Protein AF-A0A0G1NLI2-F1 (afdb_monomer)

pLDDT: mean 74.09, std 17.61, range [38.38, 95.56]

Radius of gyration: 32.8 Å; Cα contacts (8 Å, |Δi|>4): 44; chains: 1; bounding box: 38×33×106 Å

Secondary structure (DSSP, 8-state):
-HHHHHHHHHHHHHHS-HHHHHHHHHHHHHHHHHHHH-EETTEEHHHHHHHHHHHHHS-S-----SS-----------S---SS-SS-----PPPPPHHHHHHHHHHHHTTT----HHHHHHHHTTSS--

Sequence (130 aa):
MLVVGGLILFLEYKLSDIFLFILLAIPTLAFFAVFAFVKINGMPFHYFVLNMVQTFKKPHLRIWIRDAVVAPARQKDKAKISHAAETALLISRKPLTGSKLSDIALIIDTGGIYHGEEAELGEIHFNDHK

Structure (mmCIF, N/CA/C/O backbone):
data_AF-A0A0G1NLI2-F1
#
_entry.id   AF-A0A0G1NLI2-F1
#
loop_
_atom_site.group_PDB
_atom_site.id
_atom_site.type_symbol
_atom_site.label_atom_id
_atom_site.label_alt_id
_atom_site.label_comp_id
_atom_site.label_asym_id
_atom_site.label_entity_id
_atom_site.label_seq_id
_atom_site.pdbx_PDB_ins_code
_atom_site.Cartn_x
_atom_site.Cartn_y
_atom_site.Cartn_z
_atom_site.occupancy
_atom_site.B_iso_or_equiv
_atom_site.auth_seq_id
_atom_site.auth_comp_id
_atom_site.auth_asym_id
_atom_site.auth_atom_id
_atom_site.pdbx_PDB_model_num
ATOM 1 N N . MET A 1 1 ? 5.843 -6.227 -3.085 1.00 86.44 1 MET A N 1
ATOM 2 C CA . MET A 1 1 ? 5.322 -5.347 -4.154 1.00 86.44 1 MET A CA 1
ATOM 3 C C . MET A 1 1 ? 6.308 -5.192 -5.302 1.00 86.44 1 MET A C 1
ATOM 5 O O . MET A 1 1 ? 5.888 -5.424 -6.420 1.00 86.44 1 MET A O 1
ATOM 9 N N . LEU A 1 2 ? 7.603 -4.937 -5.060 1.00 86.56 2 LEU A N 1
ATOM 10 C CA . LEU A 1 2 ? 8.602 -4.850 -6.144 1.00 86.56 2 LEU A CA 1
ATOM 11 C C . LEU A 1 2 ? 8.728 -6.113 -7.008 1.00 86.56 2 LEU A C 1
ATOM 13 O O . LEU A 1 2 ? 8.732 -6.000 -8.223 1.00 86.56 2 LEU A O 1
ATOM 17 N N . VAL A 1 3 ? 8.762 -7.309 -6.407 1.00 90.94 3 VAL A N 1
ATOM 18 C CA . VAL A 1 3 ? 8.820 -8.573 -7.173 1.00 90.94 3 VAL A CA 1
ATOM 19 C C . VAL A 1 3 ? 7.596 -8.734 -8.081 1.00 90.94 3 VAL A C 1
ATOM 21 O O . VAL A 1 3 ? 7.724 -9.122 -9.234 1.00 90.94 3 VAL A O 1
ATOM 24 N N . VAL A 1 4 ? 6.410 -8.382 -7.576 1.00 92.12 4 VAL A N 1
ATOM 25 C CA . VAL A 1 4 ? 5.153 -8.446 -8.335 1.00 92.12 4 VAL A CA 1
ATOM 26 C C . VAL A 1 4 ? 5.149 -7.413 -9.463 1.00 92.12 4 VAL A C 1
ATOM 28 O O . VAL A 1 4 ? 4.837 -7.762 -10.593 1.00 92.12 4 VAL A O 1
ATOM 31 N N . GLY A 1 5 ? 5.556 -6.172 -9.181 1.00 91.44 5 GLY A N 1
ATOM 32 C CA . GLY A 1 5 ? 5.669 -5.120 -10.193 1.00 91.44 5 GLY A CA 1
ATOM 33 C C . GLY A 1 5 ? 6.682 -5.465 -11.284 1.00 91.44 5 GLY A C 1
ATOM 34 O O . GLY A 1 5 ? 6.383 -5.307 -12.459 1.00 91.44 5 GLY A O 1
ATOM 35 N N . GLY A 1 6 ? 7.839 -6.026 -10.921 1.00 92.62 6 GLY A N 1
ATOM 36 C CA . GLY A 1 6 ? 8.835 -6.498 -11.886 1.00 92.62 6 GLY A CA 1
ATOM 37 C C . GLY A 1 6 ? 8.318 -7.636 -12.768 1.00 92.62 6 GLY A C 1
ATOM 38 O O . GLY A 1 6 ? 8.599 -7.661 -13.962 1.00 92.62 6 GLY A O 1
ATOM 39 N N . LEU A 1 7 ? 7.514 -8.545 -12.210 1.00 94.75 7 LEU A N 1
ATOM 40 C CA . LEU A 1 7 ? 6.899 -9.630 -12.974 1.00 94.75 7 LEU A CA 1
ATOM 41 C C . LEU A 1 7 ? 5.828 -9.115 -13.948 1.00 94.75 7 LEU A C 1
ATOM 43 O O . LEU A 1 7 ? 5.740 -9.608 -15.069 1.00 94.75 7 LEU A O 1
ATOM 47 N N . ILE A 1 8 ? 5.060 -8.098 -13.550 1.00 94.00 8 ILE A N 1
ATOM 48 C CA . ILE A 1 8 ? 4.091 -7.427 -14.430 1.00 94.00 8 ILE A CA 1
ATOM 49 C C . ILE A 1 8 ? 4.813 -6.667 -15.545 1.00 94.00 8 ILE A C 1
ATOM 51 O O . ILE A 1 8 ? 4.478 -6.868 -16.705 1.00 94.00 8 ILE A O 1
ATOM 55 N N . LEU A 1 9 ? 5.857 -5.895 -15.230 1.00 93.38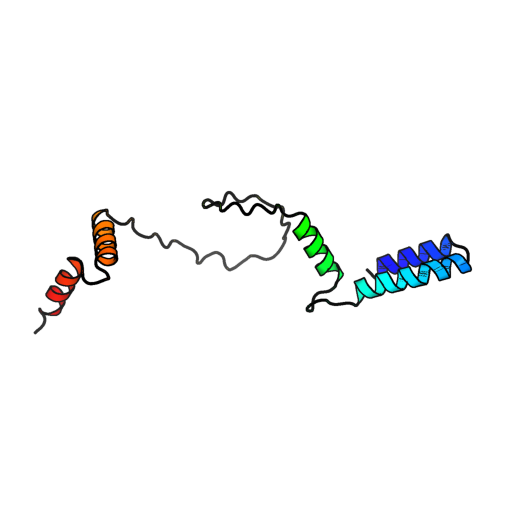 9 LEU A N 1
ATOM 56 C CA . LEU A 1 9 ? 6.681 -5.205 -16.233 1.00 93.38 9 LEU A CA 1
ATOM 57 C C . LEU A 1 9 ? 7.330 -6.189 -17.220 1.00 93.38 9 LEU A C 1
ATOM 59 O O . LEU A 1 9 ? 7.419 -5.910 -18.413 1.00 93.38 9 LEU A O 1
ATOM 63 N N . PHE A 1 10 ? 7.751 -7.364 -16.746 1.00 94.00 10 PHE A N 1
ATOM 64 C CA . PHE A 1 10 ? 8.268 -8.421 -17.613 1.00 94.00 10 PHE A CA 1
ATOM 65 C C . PHE A 1 10 ? 7.190 -8.990 -18.550 1.00 94.00 10 PHE A C 1
ATOM 67 O O . PHE A 1 10 ? 7.463 -9.242 -19.724 1.00 94.00 10 PHE A O 1
ATOM 74 N N . LEU A 1 11 ? 5.963 -9.173 -18.053 1.00 94.44 11 LEU A N 1
ATOM 75 C CA . LEU A 1 11 ? 4.823 -9.566 -18.884 1.00 94.44 11 LEU A CA 1
ATOM 76 C C . LEU A 1 11 ? 4.500 -8.492 -19.929 1.00 94.44 11 LEU A C 1
ATOM 78 O O . LEU A 1 11 ? 4.335 -8.825 -21.100 1.00 94.44 11 LEU A O 1
ATOM 82 N N . GLU A 1 12 ? 4.457 -7.222 -19.530 1.00 93.12 12 GLU A N 1
ATOM 83 C CA . GLU A 1 12 ? 4.226 -6.092 -20.435 1.00 93.12 12 GLU A CA 1
ATOM 84 C C . GLU A 1 12 ? 5.272 -6.062 -21.551 1.00 93.12 12 GLU A C 1
ATOM 86 O O . GLU A 1 12 ? 4.903 -5.988 -22.721 1.00 93.12 12 GLU A O 1
ATOM 91 N N . TYR A 1 13 ? 6.554 -6.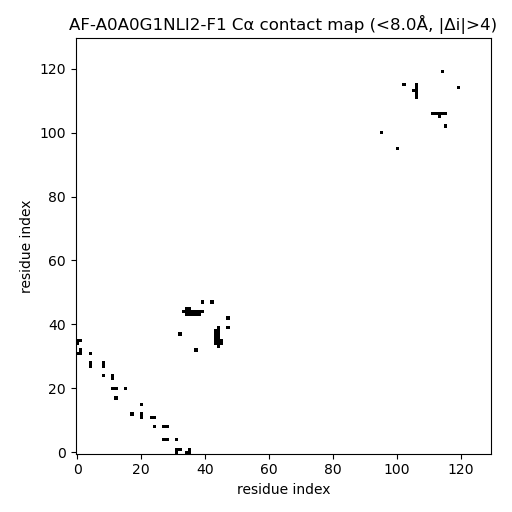220 -21.209 1.00 93.12 13 TYR A N 1
ATOM 92 C CA . TYR A 1 13 ? 7.646 -6.271 -22.182 1.00 93.12 13 TYR A CA 1
ATOM 93 C C . TYR A 1 13 ? 7.507 -7.432 -23.176 1.00 93.12 13 TYR A C 1
ATOM 95 O O . TYR A 1 13 ? 7.862 -7.299 -24.343 1.00 93.12 13 TYR A O 1
ATOM 103 N N . LYS A 1 14 ? 6.991 -8.585 -22.729 1.00 93.75 14 LYS A N 1
ATOM 104 C CA . LYS A 1 14 ? 6.852 -9.771 -23.582 1.00 93.75 14 LYS A CA 1
ATOM 105 C C . LYS A 1 14 ? 5.607 -9.744 -24.474 1.00 93.75 14 LYS A C 1
ATOM 107 O O . LYS A 1 14 ? 5.624 -10.372 -25.529 1.00 93.75 14 LYS A O 1
ATOM 112 N N . LEU A 1 15 ? 4.528 -9.090 -24.042 1.00 92.12 15 LEU A N 1
ATOM 113 C CA . LEU A 1 15 ? 3.250 -9.075 -24.764 1.00 92.12 15 LEU A CA 1
ATOM 114 C C . LEU A 1 15 ? 3.021 -7.803 -25.592 1.00 92.12 15 LEU A C 1
ATOM 116 O O . LEU A 1 15 ? 2.182 -7.829 -26.489 1.00 92.12 15 LEU A O 1
ATOM 120 N N . SER A 1 16 ? 3.715 -6.704 -25.291 1.00 92.00 16 SER A N 1
ATOM 121 C CA . SER A 1 16 ? 3.447 -5.396 -25.898 1.00 92.00 16 SER A CA 1
ATOM 122 C C . SER A 1 16 ? 4.498 -4.984 -26.920 1.00 92.00 16 SER A C 1
ATOM 124 O O . SER A 1 16 ? 5.675 -5.309 -26.799 1.00 92.00 16 SER A O 1
ATOM 126 N N . ASP A 1 17 ? 4.060 -4.193 -27.898 1.00 89.81 17 ASP A N 1
ATOM 127 C CA . ASP A 1 17 ? 4.940 -3.494 -28.833 1.00 89.81 17 ASP A CA 1
ATOM 128 C C . ASP A 1 17 ? 5.710 -2.362 -28.122 1.00 89.81 17 ASP A C 1
ATOM 130 O O . ASP A 1 17 ? 5.241 -1.859 -27.098 1.00 89.81 17 ASP A O 1
ATOM 134 N N . ILE A 1 18 ? 6.861 -1.912 -28.642 1.00 91.06 18 ILE A N 1
ATOM 135 C CA . ILE A 1 18 ? 7.780 -1.021 -27.889 1.00 91.06 18 ILE A CA 1
ATOM 136 C C . ILE A 1 18 ? 7.109 0.278 -27.400 1.00 91.06 18 ILE A C 1
ATOM 138 O O . ILE A 1 18 ? 7.338 0.726 -26.274 1.00 91.06 18 ILE A O 1
ATOM 142 N N . PHE A 1 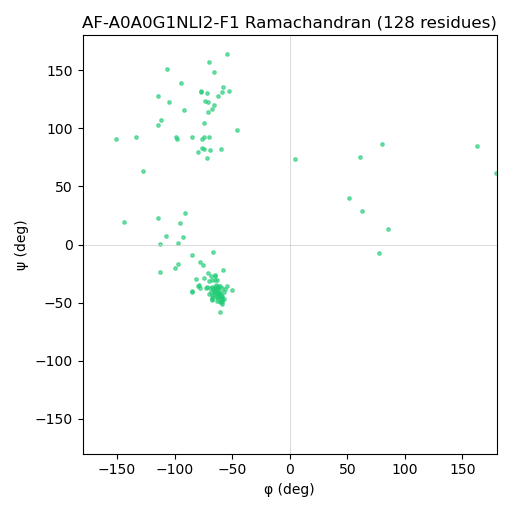19 ? 6.225 0.855 -28.219 1.00 94.69 19 PHE A N 1
ATOM 143 C CA . PHE A 1 19 ? 5.467 2.058 -27.874 1.00 94.69 19 PHE A CA 1
ATOM 144 C C . PHE A 1 19 ? 4.412 1.786 -26.797 1.00 94.69 19 PHE A C 1
ATOM 146 O O . PHE A 1 19 ? 4.274 2.568 -25.856 1.00 94.69 19 PHE A O 1
ATOM 153 N N . LEU A 1 20 ? 3.694 0.665 -26.912 1.00 92.44 20 LEU A N 1
ATOM 154 C CA . LEU A 1 20 ? 2.681 0.252 -25.942 1.00 92.44 20 LEU A CA 1
ATOM 155 C C . LEU A 1 20 ? 3.328 -0.103 -24.597 1.00 92.44 20 LEU A C 1
ATOM 157 O O . LEU A 1 20 ? 2.798 0.266 -23.552 1.00 92.44 20 LEU A O 1
ATOM 161 N N . PHE A 1 21 ? 4.502 -0.741 -24.623 1.00 94.19 21 PHE A N 1
ATOM 162 C CA . PHE A 1 21 ? 5.286 -1.045 -23.431 1.00 94.19 21 PHE A CA 1
ATOM 163 C C . PHE A 1 21 ? 5.645 0.224 -22.665 1.00 94.19 21 PHE A C 1
ATOM 165 O O . PHE A 1 21 ? 5.367 0.302 -21.479 1.00 94.19 21 PHE A O 1
ATOM 172 N N . ILE A 1 22 ? 6.210 1.242 -23.317 1.00 94.00 22 ILE A N 1
ATOM 173 C CA . ILE A 1 22 ? 6.576 2.495 -22.637 1.00 94.00 22 ILE A CA 1
ATOM 174 C C . ILE A 1 22 ? 5.341 3.207 -22.075 1.00 94.00 22 ILE A C 1
ATOM 176 O O . ILE A 1 22 ? 5.383 3.719 -20.955 1.00 94.00 22 ILE A O 1
ATOM 180 N N . LEU A 1 23 ? 4.234 3.197 -22.820 1.00 95.56 23 LEU A N 1
ATOM 181 C CA . LEU A 1 23 ? 2.978 3.795 -22.377 1.00 95.56 23 LEU A CA 1
ATOM 182 C C . LEU A 1 23 ? 2.415 3.115 -21.115 1.00 95.56 23 LEU A C 1
ATOM 184 O O . LEU A 1 23 ? 1.884 3.812 -20.252 1.00 95.56 23 LEU A O 1
ATOM 188 N N . LEU A 1 24 ? 2.541 1.788 -20.987 1.00 93.94 24 LEU A N 1
ATOM 189 C CA . LEU A 1 24 ? 2.076 1.024 -19.818 1.00 93.94 24 LEU A CA 1
ATOM 190 C C . LEU A 1 24 ? 3.095 1.001 -18.669 1.00 93.94 24 LEU A C 1
ATOM 192 O O . LEU A 1 24 ? 2.732 1.157 -17.504 1.00 93.94 24 LEU A O 1
ATOM 196 N N . ALA A 1 25 ? 4.379 0.870 -18.986 1.00 93.56 25 ALA A N 1
ATOM 197 C CA . ALA A 1 25 ? 5.438 0.696 -18.005 1.00 93.56 25 ALA A CA 1
ATOM 198 C C . ALA A 1 25 ? 5.587 1.922 -17.101 1.00 93.56 25 ALA A C 1
ATOM 200 O O . ALA A 1 25 ? 5.860 1.768 -15.913 1.00 93.56 25 ALA A O 1
ATOM 201 N N . ILE A 1 26 ? 5.380 3.137 -17.624 1.00 94.88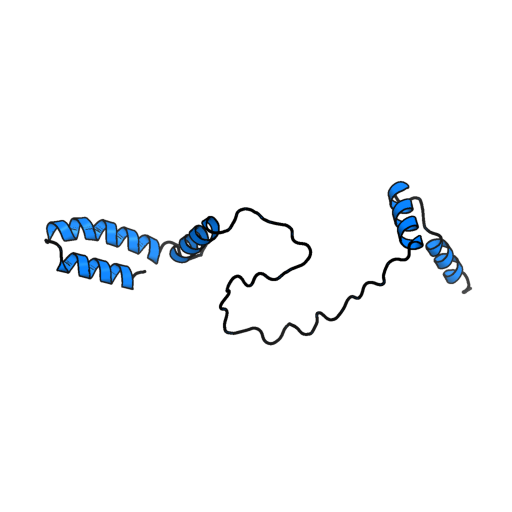 26 ILE A N 1
ATOM 202 C CA . ILE A 1 26 ? 5.455 4.376 -16.832 1.00 94.88 26 ILE A CA 1
ATOM 203 C C . ILE A 1 26 ? 4.417 4.381 -15.692 1.00 94.88 26 ILE A C 1
ATOM 205 O O . ILE A 1 26 ? 4.824 4.482 -14.527 1.00 94.88 26 ILE A O 1
ATOM 209 N N . PRO A 1 27 ? 3.099 4.259 -15.956 1.00 95.00 27 PRO A N 1
ATOM 210 C CA . PRO A 1 27 ? 2.108 4.215 -14.887 1.00 95.00 27 PRO A CA 1
ATOM 211 C C . PRO A 1 27 ? 2.259 2.972 -14.002 1.00 95.00 27 PRO A C 1
ATOM 213 O O . PRO A 1 27 ? 2.119 3.094 -12.783 1.00 95.00 27 PRO A O 1
ATOM 216 N N . THR A 1 28 ? 2.610 1.807 -14.562 1.00 93.81 28 THR A N 1
ATOM 217 C CA . THR A 1 28 ? 2.853 0.583 -13.780 1.00 93.81 28 THR A CA 1
ATOM 218 C C . THR A 1 28 ? 4.003 0.784 -12.788 1.00 93.81 28 THR A C 1
ATOM 220 O O . THR A 1 28 ? 3.850 0.528 -11.589 1.00 93.81 28 THR A O 1
ATOM 223 N N . LEU A 1 29 ? 5.142 1.315 -13.238 1.00 93.44 29 LEU A N 1
ATOM 224 C CA . LEU A 1 29 ? 6.296 1.587 -12.382 1.00 93.44 29 LEU A CA 1
ATOM 225 C C . LEU A 1 29 ? 5.953 2.608 -11.291 1.00 93.44 29 LEU A C 1
ATOM 227 O O . LEU A 1 29 ? 6.270 2.374 -10.124 1.00 93.44 29 LEU A O 1
ATOM 231 N N . ALA A 1 30 ? 5.271 3.703 -11.644 1.00 92.38 30 ALA A N 1
ATOM 232 C CA . ALA A 1 30 ? 4.842 4.716 -10.682 1.00 92.38 30 ALA A CA 1
ATOM 233 C C . ALA A 1 30 ? 3.916 4.120 -9.608 1.00 92.38 30 ALA A C 1
ATOM 235 O O . ALA A 1 30 ? 4.128 4.331 -8.411 1.00 92.38 30 ALA A O 1
ATOM 236 N N . PHE A 1 31 ? 2.938 3.311 -10.018 1.00 92.44 31 PHE A N 1
ATOM 237 C CA . PHE A 1 31 ? 2.002 2.655 -9.110 1.00 92.44 31 PHE A CA 1
ATOM 238 C C . PHE A 1 31 ? 2.720 1.724 -8.123 1.00 92.44 31 PHE A C 1
ATOM 240 O O . PHE A 1 31 ? 2.537 1.825 -6.905 1.00 92.44 31 PHE A O 1
ATOM 247 N N . PHE A 1 32 ? 3.594 0.846 -8.620 1.00 92.19 32 PHE A N 1
ATOM 248 C CA . PHE A 1 32 ? 4.328 -0.082 -7.760 1.00 92.19 32 PHE A CA 1
ATOM 249 C C . PHE A 1 32 ? 5.382 0.609 -6.891 1.00 92.19 32 PHE A C 1
ATOM 251 O O . PHE A 1 32 ? 5.611 0.161 -5.763 1.00 92.19 32 PHE A O 1
ATOM 258 N N . ALA A 1 33 ? 5.983 1.705 -7.360 1.00 89.38 33 ALA A N 1
ATOM 259 C CA . ALA A 1 33 ? 6.906 2.512 -6.568 1.00 89.38 33 ALA A CA 1
ATOM 260 C C . ALA A 1 33 ? 6.197 3.156 -5.368 1.00 89.38 33 ALA A C 1
ATOM 262 O O . ALA A 1 33 ? 6.700 3.069 -4.245 1.00 89.38 33 ALA A O 1
ATOM 263 N N . VAL A 1 34 ? 4.996 3.709 -5.570 1.00 89.94 34 VAL A N 1
ATOM 264 C CA . VAL A 1 34 ? 4.176 4.257 -4.478 1.00 89.94 34 VAL A CA 1
ATOM 265 C C . VAL A 1 34 ? 3.881 3.176 -3.436 1.00 89.94 34 VAL A C 1
ATOM 267 O O . VAL A 1 34 ? 4.166 3.358 -2.254 1.00 89.94 34 VAL A O 1
ATOM 270 N N . PHE A 1 35 ? 3.413 2.001 -3.860 1.00 88.38 35 PHE A N 1
ATOM 271 C CA . PHE A 1 35 ? 3.119 0.894 -2.941 1.00 88.38 35 PHE A CA 1
ATOM 272 C C . PHE A 1 35 ? 4.350 0.319 -2.220 1.00 88.38 35 PHE A C 1
ATOM 274 O O . PHE A 1 35 ? 4.213 -0.260 -1.133 1.00 88.38 35 PHE A O 1
ATOM 281 N N . ALA A 1 36 ? 5.535 0.420 -2.825 1.00 85.31 36 ALA A N 1
ATOM 282 C CA . ALA A 1 36 ? 6.775 -0.112 -2.270 1.00 85.31 36 ALA A CA 1
ATOM 283 C C . ALA A 1 36 ? 7.453 0.848 -1.282 1.00 85.31 36 ALA A C 1
ATOM 285 O O . ALA A 1 36 ? 7.949 0.386 -0.253 1.00 85.31 36 ALA A O 1
ATOM 286 N N . PHE A 1 37 ? 7.473 2.150 -1.579 1.00 85.38 37 PHE A N 1
ATOM 287 C CA . PHE A 1 37 ? 8.302 3.119 -0.853 1.00 85.38 37 PHE A CA 1
ATOM 288 C C . PHE A 1 37 ? 7.517 4.135 -0.029 1.00 85.38 37 PHE A C 1
ATOM 290 O O . PHE A 1 37 ? 8.059 4.655 0.948 1.00 85.38 37 PHE A O 1
ATOM 297 N N . VAL A 1 38 ? 6.250 4.404 -0.358 1.00 88.38 38 VAL A N 1
ATOM 298 C CA . VAL A 1 38 ? 5.454 5.340 0.439 1.00 88.38 38 VAL A CA 1
ATOM 299 C C . VAL A 1 38 ? 5.109 4.694 1.776 1.00 88.38 38 VAL A C 1
ATOM 301 O O . VAL A 1 38 ? 4.634 3.557 1.866 1.00 88.38 38 VAL A O 1
ATOM 304 N N . LYS A 1 39 ? 5.374 5.446 2.841 1.00 84.69 39 LYS A N 1
ATOM 305 C CA . LYS A 1 39 ? 4.972 5.109 4.201 1.00 84.69 39 LYS A CA 1
ATOM 306 C C . LYS A 1 39 ? 3.962 6.146 4.659 1.00 84.69 39 LYS A C 1
ATOM 308 O O . LYS A 1 39 ? 4.239 7.339 4.587 1.00 84.69 39 LYS A O 1
ATOM 313 N N . ILE A 1 40 ? 2.813 5.693 5.143 1.00 81.75 40 ILE A N 1
ATOM 314 C CA . ILE A 1 40 ? 1.806 6.558 5.765 1.00 81.75 40 ILE A CA 1
ATOM 315 C C . ILE A 1 40 ? 1.888 6.315 7.267 1.00 81.75 40 ILE A C 1
ATOM 317 O O . ILE A 1 40 ? 1.778 5.172 7.709 1.00 81.75 40 ILE A O 1
ATOM 321 N N . ASN A 1 41 ? 2.125 7.373 8.048 1.00 82.69 41 ASN A N 1
ATOM 322 C CA . ASN A 1 41 ? 2.262 7.299 9.509 1.00 82.69 41 ASN A CA 1
ATOM 323 C C . ASN A 1 41 ? 3.281 6.236 9.977 1.00 82.69 41 ASN A C 1
ATOM 325 O O . ASN A 1 41 ? 3.033 5.487 10.916 1.00 82.69 41 ASN A O 1
ATOM 329 N N . GLY A 1 42 ? 4.414 6.117 9.273 1.00 83.00 42 GLY A N 1
ATOM 330 C CA . GLY A 1 42 ? 5.474 5.148 9.587 1.00 83.00 42 GLY A CA 1
ATOM 331 C C . GLY A 1 42 ? 5.195 3.700 9.155 1.00 83.00 42 GLY A C 1
ATOM 332 O O . GLY A 1 42 ? 6.109 2.876 9.187 1.00 83.00 42 GLY A O 1
ATOM 333 N N . MET A 1 43 ? 3.986 3.385 8.679 1.00 84.62 43 MET A N 1
ATOM 334 C CA . MET A 1 43 ? 3.611 2.058 8.188 1.00 84.62 43 MET A CA 1
ATOM 335 C C . MET A 1 43 ? 3.788 1.961 6.662 1.00 84.62 43 MET A C 1
ATOM 337 O O . MET A 1 43 ? 3.420 2.897 5.947 1.00 84.62 43 MET A O 1
ATOM 341 N N . PRO A 1 44 ? 4.306 0.839 6.120 1.00 86.94 44 PRO A N 1
ATOM 342 C CA . PRO A 1 44 ? 4.331 0.621 4.676 1.00 86.94 44 PRO A CA 1
ATOM 343 C C . PRO A 1 44 ? 2.922 0.668 4.063 1.00 86.94 44 PRO A C 1
ATOM 345 O O . PRO A 1 44 ? 1.995 0.048 4.591 1.00 86.94 44 PRO A O 1
ATOM 348 N N . PHE A 1 45 ? 2.764 1.351 2.925 1.00 85.50 45 PHE A N 1
ATOM 349 C CA . PHE A 1 45 ? 1.458 1.603 2.298 1.00 85.50 45 PHE A CA 1
ATOM 350 C C . PHE A 1 45 ? 0.624 0.336 2.041 1.00 85.50 45 PHE A C 1
ATOM 352 O O . PHE A 1 45 ? -0.589 0.336 2.229 1.00 85.50 45 PHE A O 1
ATOM 359 N N . HIS A 1 46 ? 1.260 -0.784 1.691 1.00 83.56 46 HIS A N 1
ATOM 360 C CA . HIS A 1 46 ? 0.551 -2.048 1.470 1.00 83.56 46 HIS A CA 1
ATOM 361 C C . HIS A 1 46 ? -0.174 -2.571 2.723 1.00 83.56 46 HIS A C 1
ATOM 363 O O . HIS A 1 46 ? -1.274 -3.109 2.603 1.00 83.56 46 HIS A O 1
ATOM 369 N N . TYR A 1 47 ? 0.390 -2.379 3.921 1.00 84.81 47 TYR A N 1
ATOM 370 C CA . TYR A 1 47 ? -0.291 -2.728 5.173 1.00 84.81 47 TYR A CA 1
ATOM 371 C C . TYR A 1 47 ? -1.422 -1.755 5.490 1.00 84.81 47 TYR A C 1
ATOM 373 O O . TYR A 1 47 ? -2.482 -2.175 5.949 1.00 84.81 47 TYR A O 1
ATOM 381 N N . PHE A 1 48 ? -1.230 -0.470 5.194 1.00 85.31 48 PHE A N 1
ATOM 382 C CA . PHE A 1 48 ? -2.280 0.531 5.343 1.00 85.31 48 PHE A CA 1
ATOM 383 C C . PHE A 1 48 ? -3.514 0.179 4.494 1.00 85.31 48 PHE A C 1
ATOM 385 O O . PHE A 1 48 ? -4.627 0.138 5.017 1.00 85.31 48 PHE A O 1
ATOM 392 N N . VAL A 1 49 ? -3.318 -0.177 3.220 1.00 85.50 49 VAL A N 1
ATOM 393 C CA . VAL A 1 49 ? -4.412 -0.605 2.330 1.00 85.50 49 VAL A CA 1
ATOM 394 C C . VAL A 1 49 ? -5.074 -1.887 2.838 1.00 85.50 49 VAL A C 1
ATOM 396 O O . VAL A 1 49 ? -6.301 -1.977 2.853 1.00 85.50 49 VAL A O 1
ATOM 399 N N . LEU A 1 50 ? -4.292 -2.863 3.307 1.00 86.81 50 LEU A N 1
ATOM 400 C CA . LEU A 1 50 ? -4.830 -4.099 3.878 1.00 86.81 50 LEU A CA 1
ATOM 401 C C . LEU A 1 50 ? -5.737 -3.810 5.086 1.00 86.81 50 LEU A C 1
ATOM 403 O O . LEU A 1 50 ? -6.853 -4.324 5.154 1.00 86.81 50 LEU A O 1
ATOM 407 N N . ASN A 1 51 ? -5.294 -2.943 5.995 1.00 86.38 51 ASN A N 1
ATOM 408 C CA . ASN A 1 51 ? -6.068 -2.533 7.167 1.00 86.38 51 ASN A CA 1
ATOM 409 C C . ASN A 1 51 ? -7.324 -1.742 6.780 1.00 86.38 51 ASN A C 1
ATOM 411 O O . ASN A 1 51 ? -8.386 -1.933 7.376 1.00 86.38 51 ASN A O 1
ATOM 415 N N . MET A 1 52 ? -7.237 -0.896 5.754 1.00 85.94 52 MET A N 1
ATOM 416 C CA . MET A 1 52 ? -8.378 -0.155 5.220 1.00 85.94 52 MET A CA 1
ATOM 417 C C . MET A 1 52 ? -9.443 -1.108 4.653 1.00 85.94 52 MET A C 1
ATOM 419 O O . MET A 1 52 ? -10.610 -1.037 5.038 1.00 85.94 52 MET A O 1
ATOM 423 N N . VAL A 1 53 ? -9.041 -2.072 3.818 1.00 87.50 53 VAL A N 1
ATOM 424 C CA . VAL A 1 53 ? -9.944 -3.096 3.259 1.00 87.50 53 VAL A CA 1
ATOM 425 C C . VAL A 1 53 ? -10.556 -3.965 4.360 1.00 87.50 53 VAL A C 1
ATOM 427 O O . VAL A 1 53 ? -11.751 -4.264 4.323 1.00 87.50 53 VAL A O 1
ATOM 430 N N . GLN A 1 54 ? -9.767 -4.361 5.362 1.00 84.56 54 GLN A N 1
ATOM 431 C CA . GLN A 1 54 ? -10.279 -5.100 6.520 1.00 84.56 54 GLN A CA 1
ATOM 432 C C . GLN A 1 54 ? -11.306 -4.289 7.310 1.00 84.56 54 GLN A C 1
ATOM 434 O O . GLN A 1 54 ? -12.287 -4.856 7.783 1.00 84.56 54 GLN A O 1
ATOM 439 N N . THR A 1 55 ? -11.105 -2.979 7.440 1.00 83.88 55 THR A N 1
ATOM 440 C CA . THR A 1 55 ? -12.028 -2.091 8.154 1.00 83.88 55 THR A CA 1
ATOM 441 C C . THR A 1 55 ? -13.360 -1.975 7.421 1.00 83.88 55 THR A C 1
ATOM 443 O O . THR A 1 55 ? -14.398 -2.129 8.054 1.00 83.88 55 THR A O 1
ATOM 446 N N . PHE A 1 56 ? -13.355 -1.832 6.092 1.00 83.69 56 PHE A N 1
ATOM 447 C CA . PHE A 1 56 ? -14.594 -1.840 5.300 1.00 83.69 56 PHE A CA 1
ATOM 448 C C . PHE A 1 56 ? -15.347 -3.173 5.360 1.00 83.69 56 PHE A C 1
ATOM 450 O O . PHE A 1 56 ? -16.570 -3.201 5.265 1.00 83.69 56 PHE A O 1
ATOM 457 N N . LYS A 1 57 ? -14.629 -4.288 5.529 1.00 81.25 57 LYS A N 1
ATOM 458 C CA . LYS A 1 57 ? -15.231 -5.617 5.702 1.00 81.25 57 LYS A CA 1
ATOM 459 C C . LYS A 1 57 ? -15.784 -5.872 7.105 1.00 81.25 57 LYS A C 1
ATOM 461 O O . LYS A 1 57 ? -16.509 -6.852 7.283 1.00 81.25 57 LYS A O 1
ATOM 466 N N . LYS A 1 58 ? -15.427 -5.065 8.109 1.00 75.69 58 LYS A N 1
ATOM 467 C CA . LYS A 1 58 ? -15.911 -5.270 9.477 1.00 75.69 58 LYS A CA 1
ATOM 468 C C . LYS A 1 58 ? -17.359 -4.784 9.595 1.00 75.69 58 LYS A C 1
ATOM 470 O O . LYS A 1 58 ? -17.661 -3.673 9.166 1.00 75.69 58 LYS A O 1
ATOM 475 N N . PRO A 1 59 ? -18.258 -5.584 10.195 1.00 70.44 59 PRO A N 1
ATOM 476 C CA . PRO A 1 59 ? -19.621 -5.143 10.440 1.00 70.44 59 PRO A CA 1
ATOM 477 C C . PRO A 1 59 ? -19.605 -3.932 11.381 1.00 70.44 59 PRO A C 1
ATOM 479 O O . PRO A 1 59 ? -19.008 -3.977 12.455 1.00 70.44 59 PRO A O 1
ATOM 482 N N . HIS A 1 60 ? -20.281 -2.853 10.976 1.00 67.81 60 HIS A N 1
ATOM 483 C CA . HIS A 1 60 ? -20.380 -1.592 11.728 1.00 67.81 60 HIS A CA 1
ATOM 484 C C . HIS A 1 60 ? -21.167 -1.734 13.047 1.00 67.81 60 HIS A C 1
ATOM 486 O O . HIS A 1 60 ? -21.246 -0.799 13.843 1.00 67.81 60 HIS A O 1
ATOM 492 N N . LEU A 1 61 ? -21.765 -2.906 13.283 1.00 70.44 61 LEU A N 1
ATOM 493 C CA . LEU A 1 61 ? -22.553 -3.186 14.469 1.00 70.44 61 LEU A CA 1
ATOM 494 C C . LEU A 1 61 ? -21.643 -3.642 15.612 1.00 70.44 61 LEU A C 1
ATOM 496 O O . LEU A 1 61 ? -21.338 -4.824 15.774 1.00 70.44 61 LEU A O 1
ATOM 500 N N . ARG A 1 62 ? -21.221 -2.678 16.432 1.00 69.88 62 ARG A N 1
ATOM 501 C CA . ARG A 1 62 ? -20.573 -2.949 17.716 1.00 69.88 62 ARG A CA 1
ATOM 502 C C . ARG A 1 62 ? -21.636 -3.364 18.734 1.00 69.88 62 ARG A C 1
ATOM 504 O O . ARG A 1 62 ? -22.131 -2.548 19.504 1.00 69.88 62 ARG A O 1
ATOM 511 N N . ILE A 1 63 ? -22.000 -4.638 18.716 1.00 71.94 63 ILE A N 1
ATOM 512 C CA . ILE A 1 63 ? -22.838 -5.254 19.750 1.00 71.94 63 ILE A CA 1
ATOM 513 C C . ILE A 1 63 ? -22.040 -5.301 21.059 1.00 71.94 63 ILE A C 1
ATOM 515 O O . ILE A 1 63 ? -20.985 -5.932 21.132 1.00 71.94 63 ILE A O 1
ATOM 519 N N . TRP A 1 64 ? -22.517 -4.599 22.088 1.00 65.62 64 TRP A N 1
ATOM 520 C CA . TRP A 1 64 ? -21.964 -4.689 23.438 1.00 65.62 64 TRP A CA 1
ATOM 521 C C . TRP A 1 64 ? -22.443 -5.998 24.071 1.00 65.62 64 TRP A C 1
ATOM 523 O O . TRP A 1 64 ? -23.516 -6.056 24.668 1.00 65.62 64 TRP A O 1
ATOM 533 N N . ILE A 1 65 ? -21.670 -7.069 23.897 1.00 68.12 65 ILE A N 1
ATOM 534 C CA . ILE A 1 65 ? -21.955 -8.356 24.533 1.00 68.12 65 ILE A CA 1
ATOM 535 C C . ILE A 1 65 ? -21.209 -8.390 25.870 1.00 68.12 65 ILE A C 1
ATOM 537 O O . ILE A 1 65 ? -19.981 -8.329 25.897 1.00 68.12 65 ILE A O 1
ATOM 541 N N . ARG A 1 66 ? -21.956 -8.442 26.980 1.00 65.56 66 ARG A N 1
ATOM 542 C CA . ARG A 1 66 ? -21.392 -8.523 28.341 1.00 65.56 66 ARG A CA 1
ATOM 543 C C . ARG A 1 66 ? -20.851 -9.909 28.694 1.00 65.56 66 ARG A C 1
ATOM 545 O O . ARG A 1 66 ? -19.989 -9.996 29.557 1.00 65.56 66 ARG A O 1
ATOM 552 N N . ASP A 1 67 ? -21.248 -10.932 27.945 1.00 59.41 67 ASP A N 1
ATOM 553 C CA . ASP A 1 67 ? -20.746 -12.293 28.083 1.00 59.41 67 ASP A CA 1
ATOM 554 C C . ASP A 1 67 ? -19.979 -12.662 26.820 1.00 59.41 67 ASP A C 1
ATOM 556 O O . ASP A 1 67 ? -20.560 -12.908 25.766 1.00 59.41 67 ASP A O 1
ATOM 560 N N . ALA A 1 68 ? -18.653 -12.633 26.906 1.00 58.12 68 ALA A N 1
ATOM 561 C CA . ALA A 1 68 ? -17.754 -12.975 25.817 1.00 58.12 68 ALA A CA 1
ATOM 562 C C . ALA A 1 68 ? -17.970 -14.426 25.348 1.00 58.12 68 ALA A C 1
ATOM 564 O O . ALA A 1 68 ? -17.211 -15.329 25.691 1.00 58.12 68 ALA A O 1
ATOM 565 N N . VAL A 1 69 ? -18.967 -14.657 24.495 1.00 54.50 69 VAL A N 1
ATOM 566 C CA . VAL A 1 69 ? -18.949 -15.791 23.579 1.00 54.50 69 VAL A CA 1
ATOM 567 C C . VAL A 1 69 ? -17.951 -15.405 22.507 1.00 54.50 69 VAL A C 1
ATOM 569 O O . VAL A 1 69 ? -18.246 -14.684 21.554 1.00 54.50 69 VAL A O 1
ATOM 572 N N . VAL A 1 70 ? -16.717 -15.824 22.768 1.00 57.09 70 VAL A N 1
ATOM 573 C CA . VAL A 1 70 ? -15.575 -15.784 21.869 1.00 57.09 70 VAL A CA 1
ATOM 574 C C . VAL A 1 70 ? -16.035 -16.293 20.508 1.00 57.09 70 VAL A C 1
ATOM 576 O O . VAL A 1 70 ? -16.125 -17.494 20.281 1.00 57.09 70 VAL A O 1
ATOM 579 N N . ALA A 1 71 ? -16.344 -15.384 19.587 1.00 50.31 71 ALA A N 1
ATOM 580 C CA . ALA A 1 71 ? -16.366 -15.722 18.180 1.00 50.31 71 ALA A CA 1
ATOM 581 C C . ALA A 1 71 ? -14.896 -15.908 17.782 1.00 50.31 71 ALA A C 1
ATOM 583 O O . ALA A 1 71 ? -14.140 -14.931 17.831 1.00 50.31 71 ALA A O 1
ATOM 584 N N . PRO A 1 72 ? -14.439 -17.118 17.406 1.00 46.50 72 PRO A N 1
ATOM 585 C CA . PRO A 1 72 ? -13.092 -17.289 16.903 1.00 46.50 72 PRO A CA 1
ATOM 586 C C . PRO A 1 72 ? -13.066 -16.719 15.484 1.00 46.50 72 PRO A C 1
ATOM 588 O O . PRO A 1 72 ? -13.171 -17.433 14.484 1.00 46.50 72 PRO A O 1
ATOM 591 N N . ALA A 1 73 ? -12.921 -15.400 15.383 1.00 47.38 73 ALA A N 1
ATOM 592 C CA . ALA A 1 73 ? -12.487 -14.752 14.162 1.00 47.38 73 ALA A CA 1
ATOM 593 C C . ALA A 1 73 ? -11.019 -15.133 13.952 1.00 47.38 73 ALA A C 1
ATOM 595 O O . ALA A 1 73 ? -10.117 -14.417 14.360 1.00 47.38 73 ALA A O 1
ATOM 596 N N . ARG A 1 74 ? -10.825 -16.335 13.393 1.00 48.47 74 ARG A N 1
ATOM 597 C CA . ARG A 1 74 ? -9.636 -16.882 12.724 1.00 48.47 74 ARG A CA 1
ATOM 598 C C . ARG A 1 74 ? -8.407 -15.963 12.753 1.00 48.47 74 ARG A C 1
ATOM 600 O O . ARG A 1 74 ? -7.999 -15.434 11.724 1.00 48.47 74 ARG A O 1
ATOM 607 N N . GLN A 1 75 ? -7.773 -15.863 13.912 1.00 41.75 75 GLN A N 1
ATOM 608 C CA . GLN A 1 75 ? -6.431 -15.331 14.050 1.00 41.75 75 GLN A CA 1
ATOM 609 C C . GLN A 1 75 ? -5.513 -16.553 14.136 1.00 41.75 75 GLN A C 1
ATOM 611 O O . GLN A 1 75 ? -5.341 -17.165 15.189 1.00 41.75 75 GLN A O 1
ATOM 616 N N . LYS A 1 76 ? -5.001 -16.990 12.982 1.00 43.06 76 LYS A N 1
ATOM 617 C CA . LYS A 1 76 ? -3.898 -17.952 12.926 1.00 43.06 76 LYS A CA 1
ATOM 618 C C . LYS A 1 76 ? -2.620 -17.237 13.372 1.00 43.06 76 LYS A C 1
ATOM 620 O O . LYS A 1 76 ? -1.760 -16.968 12.544 1.00 43.06 76 LYS A O 1
ATOM 625 N N . ASP A 1 77 ? -2.489 -16.987 14.668 1.00 38.53 77 ASP A N 1
ATOM 626 C CA . ASP A 1 77 ? -1.218 -16.593 15.270 1.00 38.53 77 ASP A CA 1
ATOM 627 C C . ASP A 1 77 ? -0.591 -17.846 15.882 1.00 38.53 77 ASP A C 1
ATOM 629 O O . ASP A 1 77 ? -0.848 -18.229 17.023 1.00 38.53 77 ASP A O 1
ATOM 633 N N . LYS A 1 78 ? 0.221 -18.542 15.079 1.00 47.47 78 LYS A N 1
ATOM 634 C CA . LYS A 1 78 ? 1.210 -19.459 15.640 1.00 47.47 78 LYS A CA 1
ATOM 635 C C . LYS A 1 78 ? 2.377 -18.628 16.166 1.00 47.47 78 LYS A C 1
ATOM 637 O O . LYS A 1 78 ? 2.951 -17.836 15.430 1.00 47.47 78 LYS A O 1
ATOM 642 N N . ALA A 1 79 ? 2.755 -18.951 17.400 1.00 44.00 79 ALA A N 1
ATOM 643 C CA . ALA A 1 79 ? 4.019 -18.638 18.058 1.00 44.00 79 ALA A CA 1
ATOM 644 C C . ALA A 1 79 ? 4.167 -17.221 18.640 1.00 44.00 79 ALA A C 1
ATOM 646 O O . ALA A 1 79 ? 4.801 -16.351 18.053 1.00 44.00 79 ALA A O 1
ATOM 647 N N . LYS A 1 80 ? 3.695 -17.055 19.883 1.00 41.75 80 LYS A N 1
ATOM 648 C CA . LYS A 1 80 ? 4.534 -16.882 21.094 1.00 41.75 80 LYS A CA 1
ATOM 649 C C . LYS A 1 80 ? 3.676 -16.300 22.225 1.00 41.75 80 LYS A C 1
ATOM 651 O O . LYS A 1 80 ? 3.676 -15.099 22.454 1.00 41.75 80 LYS A O 1
ATOM 656 N N . ILE A 1 81 ? 2.966 -17.162 22.951 1.00 44.25 81 ILE A N 1
ATOM 657 C CA . ILE A 1 81 ? 2.456 -16.826 24.287 1.00 44.25 81 ILE A CA 1
ATOM 658 C C . ILE A 1 81 ? 2.782 -18.002 25.204 1.00 44.25 81 ILE A C 1
ATOM 660 O O . ILE A 1 81 ? 2.071 -18.995 25.274 1.00 44.25 81 ILE A O 1
ATOM 664 N N . SER A 1 82 ? 3.935 -17.893 25.842 1.00 48.00 82 SER A N 1
ATOM 665 C CA . SER A 1 82 ? 4.358 -18.632 27.028 1.00 48.00 82 SER A CA 1
ATOM 666 C C . SER A 1 82 ? 5.302 -17.634 27.693 1.00 48.00 82 SER A C 1
ATOM 668 O O . SER A 1 82 ? 6.364 -17.368 27.144 1.00 48.00 82 SER A O 1
ATOM 670 N N . HIS A 1 83 ? 4.838 -16.763 28.593 1.00 45.06 83 HIS A N 1
ATOM 671 C CA . HIS A 1 83 ? 4.861 -17.006 30.039 1.00 45.06 83 HIS A CA 1
ATOM 672 C C . HIS A 1 83 ? 4.258 -15.790 30.797 1.00 45.06 83 HIS A C 1
ATOM 674 O O . HIS A 1 83 ? 4.949 -15.095 31.532 1.00 45.06 83 HIS A O 1
ATOM 680 N N . ALA A 1 84 ? 2.985 -15.444 30.580 1.00 45.00 84 ALA A N 1
ATOM 681 C CA . ALA A 1 84 ? 2.390 -14.281 31.272 1.00 45.00 84 ALA A CA 1
ATOM 682 C C . ALA A 1 84 ? 0.912 -14.458 31.659 1.00 45.00 84 ALA A C 1
ATOM 684 O O . ALA A 1 84 ? 0.208 -13.479 31.877 1.00 45.00 84 ALA A O 1
ATOM 685 N N . ALA A 1 85 ? 0.427 -15.701 31.717 1.00 48.72 85 ALA A N 1
ATOM 686 C CA . ALA A 1 85 ? -0.986 -16.019 31.936 1.00 48.72 85 ALA A CA 1
ATOM 687 C C . ALA A 1 85 ? -1.257 -16.738 33.272 1.00 48.72 85 ALA A C 1
ATOM 689 O O . ALA A 1 85 ? -2.270 -17.415 33.393 1.00 48.72 85 ALA A O 1
ATOM 690 N N . GLU A 1 86 ? -0.374 -16.604 34.268 1.00 53.44 86 GLU A N 1
ATOM 691 C CA . GLU A 1 86 ? -0.503 -17.326 35.548 1.00 53.44 86 GLU A CA 1
ATOM 692 C C . GLU A 1 86 ? -0.803 -16.429 36.767 1.00 53.44 86 GLU A C 1
ATOM 694 O O . GLU A 1 86 ? -1.010 -16.928 37.864 1.00 53.44 86 GLU A O 1
ATOM 699 N N . THR A 1 87 ? -0.932 -15.107 36.604 1.00 54.47 87 THR A N 1
ATOM 700 C CA . THR A 1 87 ? -1.217 -14.176 37.723 1.00 54.47 87 THR A CA 1
ATOM 701 C C . THR A 1 87 ? -2.635 -13.599 37.754 1.00 54.47 87 THR A C 1
ATOM 703 O O . THR A 1 87 ? -2.938 -12.770 38.606 1.00 54.47 87 THR A O 1
ATOM 706 N N . ALA A 1 88 ? -3.551 -14.054 36.895 1.00 53.09 88 ALA A N 1
ATOM 707 C CA . ALA A 1 88 ? -4.941 -13.573 36.880 1.00 53.09 88 ALA A CA 1
ATOM 708 C C . ALA A 1 88 ? -5.902 -14.398 37.767 1.00 53.09 88 ALA A C 1
ATOM 710 O O . ALA A 1 88 ? -7.102 -14.468 37.495 1.00 53.09 88 ALA A O 1
ATOM 711 N N . LEU A 1 89 ? -5.397 -15.045 38.822 1.00 56.28 89 LEU A N 1
ATOM 712 C CA . LEU A 1 89 ? -6.230 -15.802 39.754 1.00 56.28 89 LEU A CA 1
ATOM 713 C C . LEU A 1 89 ? -7.021 -14.859 40.681 1.00 56.28 89 LEU A C 1
ATOM 715 O O . LEU A 1 89 ? -6.499 -14.308 41.642 1.00 56.28 89 LEU A O 1
ATOM 719 N N . LEU A 1 90 ? -8.318 -14.747 40.383 1.00 55.22 90 LEU A N 1
ATOM 720 C CA . LEU A 1 90 ? -9.424 -14.672 41.347 1.00 55.22 90 LEU A CA 1
ATOM 721 C C . LEU A 1 90 ? -9.438 -13.487 42.328 1.00 55.22 90 LEU A C 1
ATOM 723 O O . LEU A 1 90 ? -9.325 -13.660 43.540 1.00 55.22 90 LEU A O 1
ATOM 727 N N . ILE A 1 91 ? -9.804 -12.297 41.845 1.00 55.34 91 ILE A N 1
ATOM 728 C CA . ILE A 1 91 ? -10.496 -11.334 42.719 1.00 55.34 91 ILE A CA 1
ATOM 729 C C . ILE A 1 91 ? -11.967 -11.762 42.799 1.00 55.34 91 ILE A C 1
ATOM 731 O O . ILE A 1 91 ? -12.833 -11.230 42.105 1.00 55.34 91 ILE A O 1
ATOM 735 N N . SER A 1 92 ? -12.249 -12.764 43.634 1.00 62.84 92 SER A N 1
ATOM 736 C CA . SER A 1 92 ? -13.617 -13.113 44.021 1.00 62.84 92 SER A CA 1
ATOM 737 C C . SER A 1 92 ? -14.162 -12.002 44.916 1.00 62.84 92 SER A C 1
ATOM 739 O O . SER A 1 92 ? -13.948 -12.000 46.129 1.00 62.84 92 SER A O 1
ATOM 741 N N . ARG A 1 93 ? -14.844 -11.016 44.326 1.00 61.88 93 ARG A N 1
ATOM 742 C CA . ARG A 1 93 ? -15.562 -10.008 45.113 1.00 61.88 93 ARG A CA 1
ATOM 743 C C . ARG A 1 93 ? -16.707 -10.707 45.849 1.00 61.88 93 ARG A C 1
ATOM 745 O O . ARG A 1 93 ? -17.569 -11.308 45.216 1.00 61.88 93 ARG A O 1
ATOM 752 N N . LYS A 1 94 ? -16.692 -10.641 47.184 1.00 70.44 94 LYS A N 1
ATOM 753 C CA . LYS A 1 94 ? -17.769 -11.149 48.046 1.00 70.44 94 LYS A CA 1
ATOM 754 C C . LYS A 1 94 ? -19.106 -10.540 47.581 1.00 70.44 94 LYS A C 1
ATOM 756 O O . LYS A 1 94 ? -19.137 -9.326 47.360 1.00 70.44 94 LYS A O 1
ATOM 761 N N . PRO A 1 95 ? -20.181 -11.332 47.407 1.00 65.94 95 PRO A N 1
ATOM 762 C CA . PRO A 1 95 ? -21.481 -10.784 47.035 1.00 65.94 95 PRO A CA 1
ATOM 763 C C . PRO A 1 95 ? -21.919 -9.773 48.098 1.00 65.94 95 PRO A C 1
ATOM 765 O O . PRO A 1 95 ? -21.807 -10.031 49.297 1.00 65.94 95 PRO A O 1
ATOM 768 N N . LEU A 1 96 ? -22.353 -8.596 47.652 1.00 64.81 96 LEU A N 1
ATOM 769 C CA . LEU A 1 96 ? -22.832 -7.546 48.543 1.00 64.81 96 LEU A CA 1
ATOM 770 C C . LEU A 1 96 ? -24.179 -7.986 49.127 1.00 64.81 96 LEU A C 1
ATOM 772 O O . LEU A 1 96 ? -25.110 -8.294 48.386 1.00 64.81 96 LEU A O 1
ATOM 776 N N . THR A 1 97 ? -24.270 -8.041 50.455 1.00 75.31 97 THR A N 1
ATOM 777 C CA . THR A 1 97 ? -25.528 -8.288 51.172 1.00 75.31 97 THR A CA 1
ATOM 778 C C . THR A 1 97 ? -26.490 -7.119 50.937 1.00 75.31 97 THR A C 1
ATOM 780 O O . THR A 1 97 ? -26.039 -5.984 50.801 1.00 75.31 97 THR A O 1
ATOM 783 N N . GLY A 1 98 ? -27.805 -7.370 50.925 1.00 73.75 98 GLY A N 1
ATOM 784 C CA . GLY A 1 98 ? -28.833 -6.343 50.681 1.00 73.75 98 GLY A CA 1
ATOM 785 C C . GLY A 1 98 ? -28.686 -5.084 51.547 1.00 73.75 98 GLY A C 1
ATOM 786 O O . GLY A 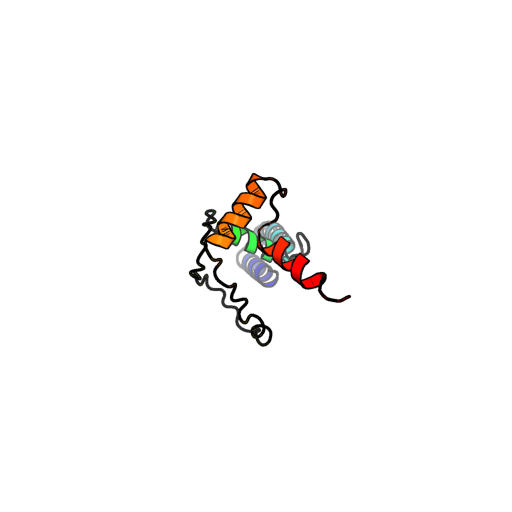1 98 ? -28.797 -3.984 51.021 1.00 73.75 98 GLY A O 1
ATOM 787 N N . SER A 1 99 ? -28.314 -5.243 52.824 1.00 74.31 99 SER A N 1
ATOM 788 C CA . SER A 1 99 ? -28.021 -4.127 53.742 1.00 74.31 99 SER A CA 1
ATOM 789 C C . SER A 1 99 ? -26.912 -3.206 53.221 1.00 74.31 99 SER A C 1
ATOM 791 O O . SER A 1 99 ? -27.029 -1.992 53.237 1.00 74.31 99 SER A O 1
ATOM 793 N N . LYS A 1 100 ? -25.853 -3.777 52.636 1.00 76.50 100 LYS A N 1
ATOM 794 C CA . LYS A 1 100 ? -24.733 -2.987 52.117 1.00 76.50 100 LYS A CA 1
ATOM 795 C C . LYS A 1 100 ? -25.106 -2.194 50.864 1.00 76.50 100 LYS A C 1
ATOM 797 O O . LYS A 1 100 ? -24.469 -1.196 50.550 1.00 76.50 100 LYS A O 1
ATOM 802 N N . LEU A 1 101 ? -26.120 -2.645 50.123 1.00 82.44 101 LEU A N 1
ATOM 803 C CA . LEU A 1 101 ? -26.644 -1.916 48.968 1.00 82.44 101 LEU A CA 1
ATOM 804 C C . LEU A 1 101 ? -27.543 -0.754 49.401 1.00 82.44 101 LEU A C 1
ATOM 806 O O . LEU A 1 101 ? -27.470 0.301 48.774 1.00 82.44 101 LEU A O 1
ATOM 810 N N . SER A 1 102 ? -28.345 -0.919 50.460 1.00 82.25 102 SER A N 1
ATOM 811 C CA . SER A 1 102 ? -29.152 0.179 51.008 1.00 82.25 102 SER A CA 1
ATOM 812 C C . SER A 1 102 ? -28.283 1.290 51.582 1.00 82.25 102 SER A C 1
ATOM 814 O O . SER A 1 102 ? -28.567 2.456 51.326 1.00 82.25 102 SER A O 1
ATOM 816 N N . ASP A 1 103 ? -27.184 0.944 52.251 1.00 81.62 103 ASP A N 1
ATOM 817 C CA . ASP A 1 103 ? -26.279 1.944 52.825 1.00 81.62 103 ASP A CA 1
ATOM 818 C C . ASP A 1 103 ? -25.609 2.768 51.721 1.00 81.62 103 ASP A C 1
ATOM 820 O O . ASP A 1 103 ? -25.571 3.994 51.782 1.00 81.62 103 ASP A O 1
ATOM 824 N N . ILE A 1 104 ? -25.148 2.108 50.651 1.00 82.88 104 ILE A N 1
ATOM 825 C CA . ILE A 1 104 ? -24.554 2.789 49.491 1.00 82.88 104 ILE A CA 1
ATOM 826 C C . ILE A 1 104 ? -25.590 3.664 48.773 1.00 82.88 104 ILE A C 1
ATOM 828 O O . ILE A 1 104 ? -25.259 4.776 48.364 1.00 82.88 104 ILE A O 1
ATOM 832 N N . ALA A 1 105 ? -26.832 3.193 48.624 1.00 86.75 105 ALA A N 1
ATOM 833 C CA . ALA A 1 105 ? -27.905 3.993 48.036 1.00 86.75 105 ALA A CA 1
ATOM 834 C C . ALA A 1 105 ? -28.187 5.249 48.873 1.00 86.75 105 ALA A C 1
ATOM 836 O O . ALA A 1 105 ? -28.257 6.346 48.326 1.00 86.75 105 ALA A O 1
ATOM 837 N N . LEU A 1 106 ? -28.246 5.108 50.200 1.00 86.94 106 LEU A N 1
ATOM 838 C CA . LEU A 1 106 ? -28.510 6.221 51.105 1.00 86.94 106 LEU A CA 1
ATOM 839 C C . LEU A 1 106 ? -27.360 7.240 51.132 1.00 86.94 106 LEU A C 1
ATOM 841 O O . LEU A 1 106 ? -27.610 8.442 51.168 1.00 86.94 106 LEU A O 1
ATOM 845 N N . ILE A 1 107 ? -26.103 6.792 51.044 1.00 88.06 107 ILE A N 1
ATOM 846 C CA . ILE A 1 107 ? -24.929 7.675 50.895 1.00 88.06 107 ILE A CA 1
ATOM 847 C C . ILE A 1 107 ? -25.033 8.510 49.613 1.00 88.06 107 ILE A C 1
ATOM 849 O O . ILE A 1 107 ? -24.752 9.709 49.632 1.00 88.06 107 ILE A O 1
ATOM 853 N N . ILE A 1 108 ? -25.438 7.890 48.501 1.00 88.50 108 ILE A N 1
ATOM 854 C CA . ILE A 1 108 ? -25.578 8.571 47.208 1.00 88.50 108 ILE A CA 1
ATOM 855 C C . ILE A 1 108 ? -26.730 9.579 47.254 1.00 88.50 108 ILE A C 1
ATOM 857 O O . ILE A 1 108 ? -26.537 10.734 46.874 1.00 88.50 108 ILE A O 1
ATOM 861 N N . ASP A 1 109 ? -27.890 9.172 47.769 1.00 86.50 109 ASP A N 1
ATOM 862 C CA . ASP A 1 109 ? -29.085 10.019 47.832 1.00 86.50 109 ASP A CA 1
ATOM 863 C C . ASP A 1 109 ? -28.914 11.195 48.807 1.00 86.50 109 ASP A C 1
ATOM 865 O O . ASP A 1 109 ? -29.454 12.278 48.581 1.00 86.50 109 ASP A O 1
ATOM 869 N N . THR A 1 110 ? -28.120 11.020 49.868 1.00 86.50 110 THR A N 1
ATOM 870 C CA . THR A 1 110 ? -27.833 12.078 50.855 1.00 86.50 110 THR A CA 1
ATOM 871 C C . THR A 1 110 ? -26.574 12.888 50.540 1.00 86.50 110 THR A C 1
ATOM 873 O O . THR A 1 110 ? -26.163 13.720 51.349 1.00 86.50 110 THR A O 1
ATOM 876 N N . GLY A 1 111 ? -25.945 12.669 49.381 1.00 81.88 111 GLY A N 1
ATOM 877 C CA . GLY A 1 111 ? -24.760 13.420 48.959 1.00 81.88 111 GLY A CA 1
ATOM 878 C C . GLY A 1 111 ? -23.551 13.246 49.884 1.00 81.88 111 GLY A C 1
ATOM 879 O O . GLY A 1 111 ? -22.729 14.154 49.989 1.00 81.88 111 GLY A O 1
ATOM 880 N N . GLY A 1 112 ? -23.444 12.100 50.561 1.00 76.62 112 GLY A N 1
ATOM 881 C CA . GLY A 1 112 ? -22.343 11.787 51.474 1.00 76.62 112 GLY A CA 1
ATOM 882 C C . GLY A 1 112 ? -22.516 12.291 52.908 1.00 76.62 112 GLY A C 1
ATOM 883 O O . GLY A 1 112 ? -21.549 12.282 53.662 1.00 76.62 112 GLY A O 1
ATOM 884 N N . ILE A 1 113 ? -23.718 12.727 53.302 1.00 79.19 113 ILE A N 1
ATOM 885 C CA . ILE A 1 113 ? -24.003 13.109 54.696 1.00 79.19 113 ILE A CA 1
ATOM 886 C C . ILE A 1 113 ? -24.225 11.868 55.572 1.00 79.19 113 ILE A C 1
ATOM 888 O O . ILE A 1 113 ? -23.836 11.860 56.742 1.00 79.19 113 ILE A O 1
ATOM 892 N N . TYR A 1 114 ? -24.822 10.809 55.022 1.00 77.94 114 TYR A N 1
ATOM 893 C CA . TYR A 1 114 ? -24.990 9.554 55.745 1.00 77.94 114 TYR A CA 1
ATOM 894 C C . TYR A 1 114 ? -23.654 8.810 55.849 1.00 77.94 114 TYR A C 1
ATOM 896 O O . TYR A 1 114 ? -23.019 8.504 54.843 1.00 77.94 114 TYR A O 1
ATOM 904 N N . HIS A 1 115 ? -23.245 8.502 57.074 1.00 73.38 115 HIS A N 1
ATOM 905 C CA . HIS A 1 115 ? -22.109 7.645 57.378 1.00 73.38 115 HIS A CA 1
ATOM 906 C C . HIS A 1 115 ? -22.730 6.397 57.998 1.00 73.38 115 HIS A C 1
ATOM 908 O O . HIS A 1 115 ? -23.314 6.489 59.071 1.00 73.38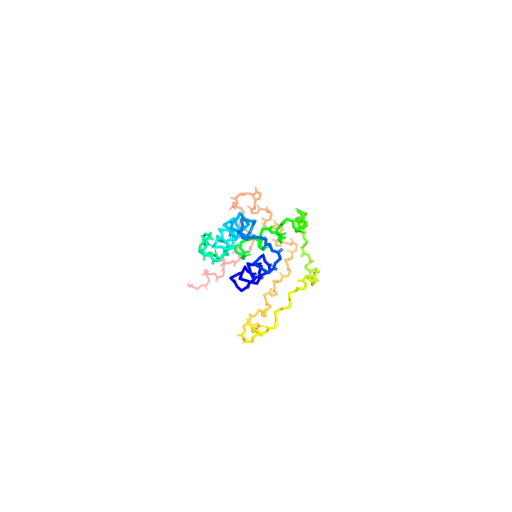 115 HIS A O 1
ATOM 914 N N . GLY A 1 116 ? -22.742 5.279 57.270 1.00 72.19 116 GLY A N 1
ATOM 915 C CA . GLY A 1 116 ? -23.451 4.071 57.705 1.00 72.19 116 GLY A CA 1
ATOM 916 C C 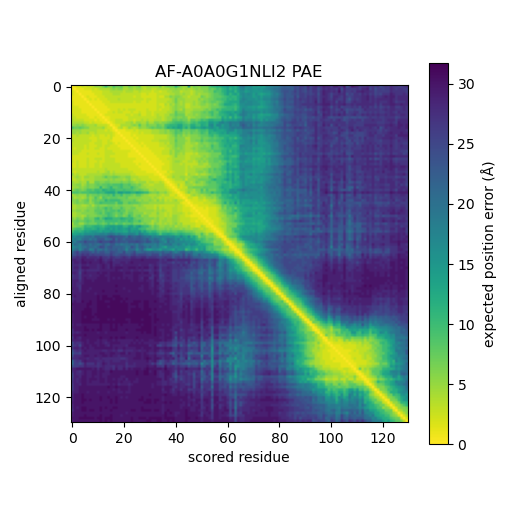. GLY A 1 116 ? -23.038 3.587 59.095 1.00 72.19 116 GLY A C 1
ATOM 917 O O . GLY A 1 116 ? -21.983 3.952 59.607 1.00 72.19 116 GLY A O 1
ATOM 918 N N . GLU A 1 117 ? -23.845 2.710 59.684 1.00 66.88 117 GLU A N 1
ATOM 919 C CA . GLU A 1 117 ? -23.672 2.203 61.058 1.00 66.88 117 GLU A CA 1
ATOM 920 C C . GLU A 1 117 ? -22.308 1.507 61.297 1.00 66.88 117 GLU A C 1
ATOM 922 O O . GLU A 1 117 ? -21.809 1.461 62.420 1.00 66.88 117 GLU A O 1
ATOM 927 N N . GLU A 1 118 ? -21.632 1.033 60.241 1.00 62.88 118 GLU A N 1
ATOM 928 C CA . GLU A 1 118 ? -20.259 0.500 60.312 1.00 62.88 118 GLU A CA 1
ATOM 929 C C . GLU A 1 118 ? -19.197 1.578 60.620 1.00 62.88 118 GLU A C 1
ATOM 931 O O . GLU A 1 118 ? -18.155 1.255 61.196 1.00 62.88 118 GLU A O 1
ATOM 936 N N . ALA A 1 119 ? -19.437 2.846 60.265 1.00 57.50 119 ALA A N 1
ATOM 937 C CA . ALA A 1 119 ? -18.523 3.951 60.563 1.00 57.50 119 ALA A CA 1
ATOM 938 C C . ALA A 1 119 ? -18.528 4.298 62.059 1.00 57.50 119 ALA A C 1
ATOM 940 O O . ALA A 1 119 ? -17.467 4.551 62.626 1.00 57.50 119 ALA A O 1
ATOM 941 N N . GLU A 1 120 ? -19.689 4.217 62.716 1.00 52.41 120 GLU A N 1
ATOM 942 C CA . GLU A 1 120 ? -19.788 4.422 64.164 1.00 52.41 120 GLU A CA 1
ATOM 943 C C . GLU A 1 120 ? -19.104 3.287 64.934 1.00 52.41 120 GLU A C 1
ATOM 945 O O . GLU A 1 120 ? -18.352 3.555 65.866 1.00 52.41 120 GLU A O 1
ATOM 950 N N . LEU A 1 121 ? -19.253 2.029 64.493 1.00 54.16 121 LEU A N 1
ATOM 951 C CA . LEU A 1 121 ? -18.592 0.865 65.108 1.00 54.16 121 LEU A CA 1
ATOM 952 C C . LEU A 1 121 ? -17.055 0.885 64.988 1.00 54.16 121 LEU A C 1
ATOM 954 O O . LEU A 1 121 ? -16.364 0.299 65.825 1.00 54.16 121 LEU A O 1
ATOM 958 N N . GLY A 1 122 ? -16.511 1.563 63.972 1.00 49.16 122 GLY A N 1
ATOM 959 C CA . GLY A 1 122 ? -15.071 1.774 63.806 1.00 49.16 122 GLY A CA 1
ATOM 960 C C . GLY A 1 122 ? -14.479 2.805 64.774 1.00 49.16 122 GLY A C 1
ATOM 961 O O . GLY A 1 122 ? -13.314 2.675 65.153 1.00 49.16 122 GLY A O 1
ATOM 962 N N . GLU A 1 123 ? -15.270 3.786 65.219 1.00 48.09 123 GLU A N 1
ATOM 963 C CA . GLU A 1 123 ? -14.820 4.785 66.198 1.00 48.09 123 GLU A CA 1
ATOM 964 C C . GLU A 1 123 ? -14.844 4.254 67.636 1.00 48.09 123 GLU A C 1
ATOM 966 O O . GLU A 1 123 ? -13.927 4.534 68.412 1.00 48.09 123 GLU A O 1
ATOM 971 N N . ILE A 1 124 ? -15.820 3.408 67.988 1.00 48.69 124 ILE A N 1
ATOM 972 C CA . ILE A 1 124 ? -15.907 2.825 69.343 1.00 48.69 124 ILE A CA 1
ATOM 973 C C . ILE A 1 124 ? -14.718 1.899 69.634 1.00 48.69 124 ILE A C 1
ATOM 975 O O . ILE A 1 124 ? -14.263 1.813 70.770 1.00 48.69 124 ILE A O 1
ATOM 979 N N . HIS A 1 125 ? -14.167 1.242 68.609 1.00 46.47 125 HIS A N 1
ATOM 980 C CA . HIS A 1 125 ? -13.056 0.300 68.768 1.00 46.47 125 HIS A CA 1
ATOM 981 C C . HIS A 1 125 ? -11.663 0.964 68.771 1.00 46.47 125 HIS A C 1
ATOM 983 O O . HIS A 1 125 ? -10.672 0.293 69.069 1.00 46.47 125 HIS A O 1
ATOM 989 N N . PHE A 1 126 ? -11.565 2.262 68.445 1.00 45.94 126 PHE A N 1
ATOM 990 C CA . PHE A 1 126 ? -10.301 3.016 68.456 1.00 45.94 126 PHE A CA 1
ATOM 991 C C . PHE A 1 126 ? -10.089 3.816 69.755 1.00 45.94 126 PHE A C 1
ATOM 993 O O . PHE A 1 126 ? -8.961 4.209 70.048 1.00 45.94 126 PHE A O 1
ATOM 1000 N N . ASN A 1 127 ? -11.140 4.031 70.556 1.00 52.69 127 ASN A N 1
ATOM 1001 C CA 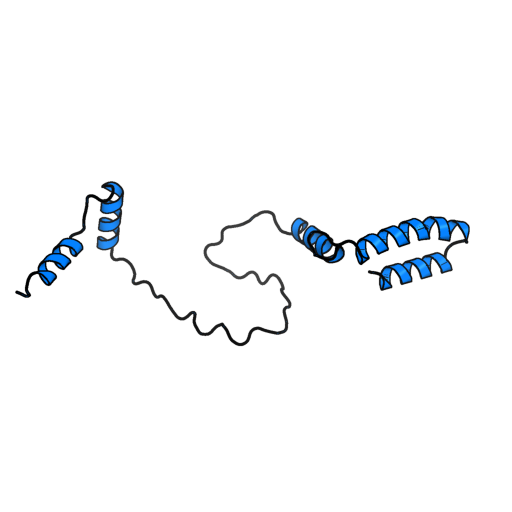. ASN A 1 127 ? -11.078 4.852 71.772 1.00 52.69 127 ASN A CA 1
ATOM 1002 C C . ASN A 1 127 ? -10.886 4.057 73.083 1.00 52.69 127 ASN A C 1
ATOM 1004 O O . ASN A 1 127 ? -10.806 4.660 74.146 1.00 52.69 127 ASN A O 1
ATOM 1008 N N . ASP A 1 128 ? -10.769 2.725 73.032 1.00 52.31 128 ASP A N 1
ATOM 1009 C CA . ASP A 1 128 ? -10.663 1.870 74.233 1.00 52.31 128 ASP A CA 1
ATOM 1010 C C . ASP A 1 128 ? -9.207 1.532 74.637 1.00 52.31 128 ASP A C 1
ATOM 1012 O O . ASP A 1 128 ? -8.923 0.591 75.380 1.00 52.31 128 ASP A O 1
ATOM 1016 N N . HIS A 1 129 ? -8.240 2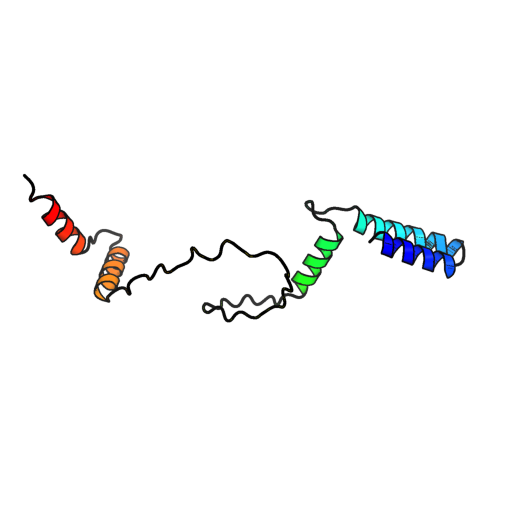.313 74.143 1.00 50.16 129 HIS A N 1
ATOM 1017 C CA . HIS A 1 129 ? -6.829 2.209 74.521 1.00 50.16 129 HIS A CA 1
ATOM 1018 C C . HIS A 1 129 ? -6.250 3.559 74.970 1.00 50.16 129 HIS A C 1
ATOM 1020 O O . HIS A 1 129 ? -5.297 4.062 74.369 1.00 50.16 129 HIS A O 1
ATOM 1026 N N . LYS A 1 130 ? -6.784 4.123 76.062 1.00 38.38 130 LYS A N 1
ATOM 1027 C CA . LYS A 1 130 ? -5.969 4.835 77.062 1.00 38.38 130 LYS A CA 1
ATOM 1028 C C . LYS A 1 130 ? -6.682 5.068 78.387 1.00 38.38 130 LYS A C 1
ATOM 1030 O O . LYS A 1 130 ? -7.798 5.620 78.362 1.00 38.38 130 LYS A O 1
#

Solvent-accessible surface area (backbone atoms only — not comparable to full-atom values): 8406 Å² total; per-residue (Å²): 92,61,70,59,43,52,52,49,50,51,49,39,58,74,76,40,56,77,68,56,26,56,67,48,45,54,59,51,51,52,53,36,46,46,48,59,68,40,56,58,96,86,38,53,33,58,58,54,51,51,53,51,57,51,54,74,69,48,77,88,74,80,74,85,66,90,68,84,76,78,71,84,75,80,73,89,75,82,86,87,88,84,88,84,87,80,81,82,78,72,88,75,74,74,82,80,52,72,69,61,51,53,49,54,50,46,22,60,78,52,74,62,72,55,72,52,75,69,60,58,60,56,53,64,73,68,67,81,81,125

Foldseek 3Di:
DVVVLVVVLVVLVVPDDPVSSVVPNVVSVVVVCCQQPDDDPNHRVVVVVVVVVVVVVDPPDPDPDPDPPPPPPDDPDPDDDPDDPPPPPDPPDDDDDPVNVVQVVVCVVVVNPDDDPVVVVVVVVVPPPD

Mean predicted aligned error: 19.09 Å